Protein AF-A0A1S3JE30-F1 (afdb_monomer)

Solvent-accessible surface area (backbone atoms only — not comparable to full-atom values): 7159 Å² total; per-residue (Å²): 136,88,79,92,75,84,60,35,48,64,75,30,74,38,50,97,86,55,50,40,58,44,90,47,33,38,65,51,95,50,18,16,38,49,36,94,69,32,21,83,50,98,80,37,49,40,75,34,32,50,63,70,35,74,42,90,44,44,72,35,28,60,41,89,51,31,34,46,68,66,20,19,38,48,33,90,65,35,30,80,53,95,70,33,51,40,74,31,29,44,56,70,26,70,41,92,56,64,37,80,45,29,57,38,92,52,23,32,46,49,98,50,18,16,37,50,40,95,87,36,44,82,52,91,64,40,56,35,128

Secondary structure (DSSP, 8-state):
-PPP-PPBPTT-B--TT--BSSTTEEEETTEEEEPTTEEEETTEEEEPBPTTSB-SSGGGBSSTTEEEESEEEEPTTEEEETTEEEEPPPTT-B-SS-GGGSSSTTEEEETTEEEE-TT-EEETTEEE-

pLDDT: mean 93.16, std 5.63, range [48.12, 97.88]

Structure (mmCIF, N/CA/C/O backbone):
data_AF-A0A1S3JE30-F1
#
_entry.id   AF-A0A1S3JE30-F1
#
loop_
_atom_site.group_PDB
_atom_site.id
_atom_site.type_symbol
_atom_site.label_atom_id
_atom_site.label_alt_id
_atom_site.label_comp_id
_atom_site.label_asym_id
_atom_site.label_entity_id
_atom_site.label_seq_id
_atom_site.pdbx_PDB_ins_code
_atom_site.Cartn_x
_atom_site.Cartn_y
_atom_site.Cartn_z
_atom_site.occupancy
_atom_site.B_iso_or_equiv
_atom_site.auth_seq_id
_atom_site.auth_comp_id
_atom_site.auth_asym_id
_atom_site.auth_atom_id
_atom_site.pdbx_PDB_model_num
ATOM 1 N N . MET A 1 1 ? 27.196 -14.268 -37.337 1.00 48.12 1 MET A N 1
ATOM 2 C CA . MET A 1 1 ? 27.087 -12.800 -37.167 1.00 48.12 1 MET A CA 1
ATOM 3 C C . MET A 1 1 ? 25.865 -12.512 -36.310 1.00 48.12 1 MET A C 1
ATOM 5 O O . MET A 1 1 ? 24.764 -12.797 -36.760 1.00 48.12 1 MET A O 1
ATOM 9 N N . GLY A 1 2 ? 26.049 -12.029 -35.080 1.00 75.25 2 GLY A N 1
ATOM 10 C CA . GLY A 1 2 ? 24.940 -11.566 -34.237 1.00 75.25 2 GLY A CA 1
ATOM 11 C C . GLY A 1 2 ? 24.608 -10.109 -34.555 1.00 75.25 2 GLY A C 1
ATOM 12 O O . GLY A 1 2 ? 25.521 -9.312 -34.760 1.00 75.25 2 GLY A O 1
ATOM 13 N N . LYS A 1 3 ? 23.318 -9.769 -34.637 1.00 81.56 3 LYS A N 1
ATOM 14 C CA . LYS A 1 3 ? 22.850 -8.380 -34.735 1.00 81.56 3 LYS A CA 1
ATOM 15 C C . LYS A 1 3 ? 22.451 -7.909 -33.340 1.00 81.56 3 LYS A C 1
ATOM 17 O O . LYS A 1 3 ? 21.732 -8.622 -32.647 1.00 81.56 3 LYS A O 1
ATOM 22 N N . CYS A 1 4 ? 22.895 -6.722 -32.944 1.00 84.69 4 CYS A N 1
ATOM 23 C CA . CYS A 1 4 ? 22.411 -6.093 -31.721 1.00 84.69 4 CYS A CA 1
ATOM 24 C C . CYS A 1 4 ? 20.964 -5.625 -31.927 1.00 84.69 4 CYS A C 1
ATOM 26 O O . CYS A 1 4 ? 20.669 -4.960 -32.922 1.00 84.69 4 CYS A O 1
ATOM 28 N N . VAL A 1 5 ? 20.083 -5.951 -30.983 1.00 85.81 5 VAL A N 1
ATOM 29 C CA . VAL A 1 5 ? 18.690 -5.481 -30.937 1.00 85.81 5 VAL A CA 1
ATOM 30 C C . VAL A 1 5 ? 18.542 -4.549 -29.734 1.00 85.81 5 VAL A C 1
ATOM 32 O O . VAL A 1 5 ? 19.236 -4.714 -28.729 1.00 85.81 5 VAL A O 1
ATOM 35 N N . ARG A 1 6 ? 17.696 -3.521 -29.845 1.00 92.06 6 ARG A N 1
ATOM 36 C CA . ARG A 1 6 ? 17.443 -2.583 -28.741 1.00 92.06 6 ARG A CA 1
ATOM 37 C C . ARG A 1 6 ? 16.545 -3.232 -27.690 1.00 92.06 6 ARG A C 1
ATOM 39 O O . ARG A 1 6 ? 15.596 -3.918 -28.046 1.00 92.06 6 ARG A O 1
ATOM 46 N N . LYS A 1 7 ? 16.825 -2.955 -26.413 1.00 94.94 7 LYS A N 1
ATOM 47 C CA . LYS A 1 7 ? 15.913 -3.282 -25.312 1.00 94.94 7 LYS A CA 1
ATOM 48 C C . LYS A 1 7 ? 14.614 -2.466 -25.425 1.00 94.94 7 LYS A C 1
ATOM 50 O O . LYS A 1 7 ? 14.641 -1.332 -25.912 1.00 94.94 7 LYS A O 1
ATOM 55 N N . VAL A 1 8 ? 13.508 -3.028 -24.946 1.00 95.50 8 VAL A N 1
ATOM 56 C CA . VAL A 1 8 ? 12.162 -2.435 -25.011 1.00 95.50 8 VAL A CA 1
ATOM 57 C C . VAL A 1 8 ? 11.928 -1.520 -23.801 1.00 95.50 8 VAL A C 1
ATOM 59 O O . VAL A 1 8 ? 12.159 -1.955 -22.676 1.00 95.50 8 VAL A O 1
ATOM 62 N N . PRO A 1 9 ? 11.499 -0.258 -23.967 1.00 95.00 9 PRO A N 1
ATOM 63 C CA . PRO A 1 9 ? 11.208 0.619 -22.832 1.00 95.00 9 PRO A CA 1
ATOM 64 C C . PRO A 1 9 ? 10.038 0.101 -21.978 1.00 95.00 9 PRO A C 1
ATOM 66 O O . PRO A 1 9 ? 9.216 -0.691 -22.432 1.00 95.00 9 PRO A O 1
ATOM 69 N N . THR A 1 10 ? 9.938 0.580 -20.739 1.00 93.06 10 THR A N 1
ATOM 70 C CA . THR A 1 10 ? 8.783 0.364 -19.851 1.00 93.06 10 THR A CA 1
ATOM 71 C C . THR A 1 10 ? 7.469 0.734 -20.543 1.00 93.06 10 THR A C 1
ATOM 73 O O . THR A 1 10 ? 7.391 1.712 -21.285 1.00 93.06 10 THR A O 1
ATOM 76 N N . SER A 1 11 ? 6.428 -0.072 -20.321 1.00 92.44 11 SER A N 1
ATOM 77 C CA . SER A 1 11 ? 5.128 -0.025 -21.016 1.00 92.44 11 SER A CA 1
ATOM 78 C C . SER A 1 11 ? 5.160 -0.275 -22.532 1.00 92.44 11 SER A C 1
ATOM 80 O O . SER A 1 11 ? 4.100 -0.260 -23.161 1.00 92.44 11 SER A O 1
ATOM 82 N N . GLY A 1 12 ? 6.336 -0.512 -23.124 1.00 94.44 12 GLY A N 1
ATOM 83 C CA . GLY A 1 12 ? 6.484 -0.876 -24.530 1.00 94.44 12 GLY A CA 1
ATOM 84 C C . GLY A 1 12 ? 6.065 -2.318 -24.799 1.00 94.44 12 GLY A C 1
ATOM 85 O O . GLY A 1 12 ? 6.194 -3.175 -23.920 1.00 94.44 12 GLY A O 1
ATOM 86 N N . ASP A 1 13 ? 5.577 -2.567 -26.015 1.00 96.81 13 ASP A N 1
ATOM 87 C CA . ASP A 1 13 ? 5.161 -3.898 -26.454 1.00 96.81 13 ASP A CA 1
ATOM 88 C C . ASP A 1 13 ? 6.375 -4.831 -26.583 1.00 96.81 13 ASP A C 1
ATOM 90 O O . ASP A 1 13 ? 7.413 -4.451 -27.133 1.00 96.81 13 ASP A O 1
ATOM 94 N N . CYS A 1 14 ? 6.251 -6.048 -26.065 1.00 96.38 14 CYS A N 1
ATOM 95 C CA . CYS A 1 14 ? 7.317 -7.043 -26.018 1.00 96.38 14 CYS A CA 1
ATOM 96 C C . CYS A 1 14 ? 6.783 -8.448 -26.295 1.00 96.38 14 CYS A C 1
ATOM 98 O O . CYS A 1 14 ? 5.605 -8.746 -26.123 1.00 96.38 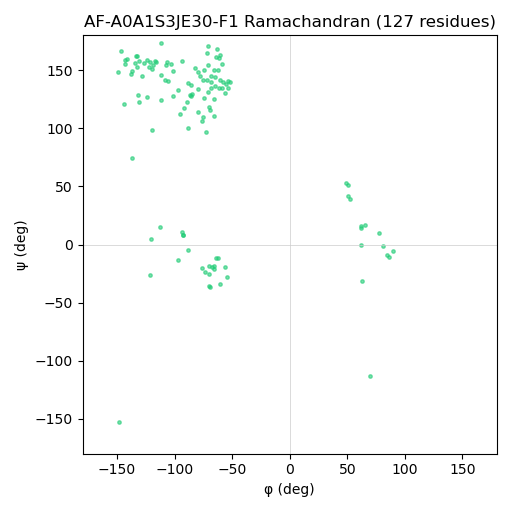14 CYS A O 1
ATOM 100 N N . THR A 1 15 ? 7.688 -9.335 -26.682 1.00 94.12 15 THR A N 1
ATOM 101 C CA . THR A 1 15 ? 7.485 -10.781 -26.749 1.00 94.12 15 THR A CA 1
ATOM 102 C C . THR A 1 15 ? 8.336 -11.482 -25.691 1.00 94.12 15 THR A C 1
ATOM 104 O O . THR A 1 15 ? 9.211 -10.879 -25.071 1.00 94.12 15 THR A O 1
ATOM 107 N N . SER A 1 16 ? 8.160 -12.795 -25.523 1.00 86.00 16 SER A N 1
ATOM 108 C CA . SER A 1 16 ? 8.974 -13.596 -24.594 1.00 86.00 16 SER A CA 1
ATOM 109 C C . SER A 1 16 ? 10.474 -13.642 -24.931 1.00 86.00 16 SER A C 1
ATOM 111 O O . SER A 1 16 ? 11.254 -14.159 -24.136 1.00 86.00 16 SER A O 1
ATOM 113 N N . LEU A 1 17 ? 10.880 -13.177 -26.117 1.00 88.56 17 LEU A N 1
ATOM 114 C CA . LEU A 1 17 ? 12.283 -13.104 -26.544 1.00 88.56 17 LEU A CA 1
ATOM 115 C C . LEU A 1 17 ? 12.896 -11.715 -26.328 1.00 88.56 17 LEU A C 1
ATOM 117 O O . LEU A 1 17 ? 14.116 -11.567 -26.428 1.00 88.56 17 LEU A O 1
ATOM 121 N N . ASP A 1 18 ? 12.070 -10.707 -26.053 1.00 93.81 18 ASP A N 1
ATOM 122 C CA . ASP A 1 18 ? 12.524 -9.339 -25.861 1.00 93.81 18 ASP A CA 1
ATOM 123 C C . ASP A 1 18 ? 13.030 -9.113 -24.436 1.00 93.81 18 ASP A C 1
ATOM 125 O O . ASP A 1 18 ? 12.596 -9.740 -23.469 1.00 93.81 18 ASP A O 1
ATOM 129 N N . ILE A 1 19 ? 13.962 -8.171 -24.306 1.00 94.62 19 ILE A N 1
ATOM 130 C CA . ILE A 1 19 ? 14.527 -7.760 -23.022 1.00 94.62 19 ILE A CA 1
ATOM 131 C C . ILE A 1 19 ? 14.062 -6.336 -22.736 1.00 94.62 19 ILE A C 1
ATOM 133 O O . ILE A 1 19 ? 14.303 -5.428 -23.537 1.00 94.62 19 ILE A O 1
ATOM 137 N N . CYS A 1 20 ? 13.434 -6.133 -21.581 1.00 96.50 20 CYS A N 1
ATOM 138 C CA . CYS A 1 20 ? 13.040 -4.809 -21.117 1.00 96.50 20 CYS A CA 1
ATOM 139 C C . CYS A 1 20 ? 14.268 -3.957 -20.758 1.00 96.50 20 CYS A C 1
ATOM 141 O O . CYS A 1 20 ? 15.297 -4.460 -20.306 1.00 96.50 20 CYS A O 1
ATOM 143 N N . ALA A 1 21 ? 14.178 -2.654 -21.014 1.00 96.06 21 ALA A N 1
ATOM 144 C CA . ALA A 1 21 ? 15.259 -1.690 -20.842 1.00 96.06 21 ALA A CA 1
ATOM 145 C C . ALA A 1 21 ? 15.589 -1.447 -19.370 1.00 96.06 21 ALA A C 1
ATOM 147 O O . ALA A 1 21 ? 16.761 -1.269 -19.043 1.00 96.06 21 ALA A O 1
ATOM 148 N N . ASP A 1 22 ? 14.563 -1.458 -18.522 1.00 96.69 22 ASP A N 1
ATOM 149 C CA . ASP A 1 22 ? 14.680 -1.377 -17.072 1.00 96.69 22 ASP A CA 1
ATOM 150 C C . ASP A 1 22 ? 14.922 -2.780 -16.494 1.00 96.69 22 ASP A C 1
ATOM 152 O O . ASP A 1 22 ? 14.197 -3.723 -16.817 1.00 96.69 22 ASP A O 1
ATOM 156 N N . ASP A 1 23 ? 15.940 -2.924 -15.647 1.00 96.12 23 ASP A N 1
ATOM 157 C CA . ASP A 1 23 ? 16.310 -4.215 -15.058 1.00 96.12 23 ASP A CA 1
ATOM 158 C C . ASP A 1 23 ? 15.273 -4.706 -14.027 1.00 96.12 23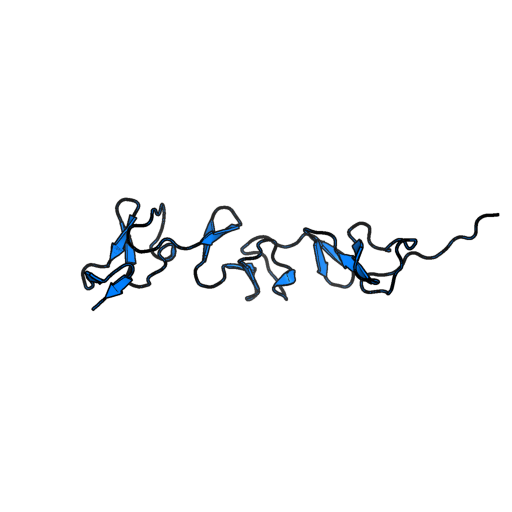 ASP A C 1
ATOM 160 O O . ASP A 1 23 ? 15.193 -5.907 -13.742 1.00 96.12 23 ASP A O 1
ATOM 164 N N . ASN A 1 24 ? 14.428 -3.805 -13.514 1.00 96.94 24 ASN A N 1
ATOM 165 C CA . ASN A 1 24 ? 13.293 -4.112 -12.645 1.00 96.94 24 ASN A CA 1
ATOM 166 C C . ASN A 1 24 ? 11.986 -4.312 -13.431 1.00 96.94 24 ASN A C 1
ATOM 168 O O . ASN A 1 24 ? 10.925 -4.438 -12.820 1.00 96.94 24 ASN A O 1
ATOM 172 N N . ALA A 1 25 ? 12.040 -4.366 -14.764 1.00 96.88 25 ALA A N 1
ATOM 173 C CA . ALA A 1 25 ? 10.910 -4.712 -15.618 1.00 96.88 25 ALA A CA 1
ATOM 174 C C . ALA A 1 25 ? 11.063 -6.110 -16.233 1.00 96.88 25 ALA A C 1
ATOM 176 O O . ALA A 1 25 ? 12.168 -6.623 -16.423 1.00 96.88 25 ALA A O 1
ATOM 177 N N . GLU A 1 26 ? 9.938 -6.731 -16.562 1.00 96.25 26 GLU A N 1
ATOM 178 C CA . GLU A 1 26 ? 9.875 -7.982 -17.313 1.00 96.25 26 GLU A CA 1
ATOM 179 C C . GLU A 1 26 ? 8.682 -7.980 -18.277 1.00 96.25 26 GLU A C 1
ATOM 181 O O . GLU A 1 26 ? 7.737 -7.202 -18.125 1.00 96.25 26 GLU A O 1
ATOM 186 N N . CYS A 1 27 ? 8.747 -8.821 -19.311 1.00 95.88 27 CYS A N 1
ATOM 187 C CA . CYS A 1 27 ? 7.678 -8.905 -20.297 1.00 95.88 27 CYS A CA 1
ATOM 188 C C . CYS A 1 27 ? 6.493 -9.684 -19.713 1.00 95.88 27 CYS A C 1
ATOM 190 O O . CYS A 1 27 ? 6.547 -10.907 -19.578 1.00 95.88 27 CYS A O 1
ATOM 192 N N . ILE A 1 28 ? 5.419 -8.978 -19.364 1.00 93.00 28 ILE A N 1
ATOM 193 C CA . ILE A 1 28 ? 4.188 -9.543 -18.806 1.00 93.00 28 ILE A CA 1
ATOM 194 C C . ILE A 1 28 ? 3.037 -9.098 -19.707 1.00 93.00 28 ILE A C 1
ATOM 196 O O . ILE A 1 28 ? 2.859 -7.909 -19.943 1.00 93.00 28 ILE A O 1
ATOM 200 N N . ARG A 1 29 ? 2.219 -10.037 -20.202 1.00 91.75 29 ARG A N 1
ATOM 201 C CA . ARG A 1 29 ? 1.057 -9.722 -21.068 1.00 91.75 29 ARG A CA 1
ATOM 202 C C . ARG A 1 29 ? 1.433 -8.807 -22.245 1.00 91.75 29 ARG A C 1
ATOM 204 O O . ARG A 1 29 ? 0.828 -7.756 -22.441 1.00 91.75 29 ARG A O 1
ATOM 211 N N . ASP A 1 30 ? 2.476 -9.208 -22.963 1.00 95.69 30 ASP A N 1
ATOM 212 C CA . ASP A 1 30 ? 2.984 -8.535 -24.161 1.00 95.69 30 ASP A CA 1
ATOM 213 C C . ASP A 1 30 ? 3.480 -7.096 -23.939 1.00 95.69 30 ASP A C 1
ATOM 215 O O . ASP A 1 30 ? 3.663 -6.354 -24.901 1.00 95.69 30 ASP A O 1
ATOM 219 N N . LYS A 1 31 ? 3.728 -6.685 -22.685 1.00 95.75 31 LYS A N 1
ATOM 220 C CA . LYS A 1 31 ? 4.321 -5.383 -22.346 1.00 95.75 31 LYS A CA 1
ATOM 221 C C . LYS A 1 31 ? 5.383 -5.477 -21.261 1.00 95.75 31 LYS A C 1
ATOM 223 O O . LYS A 1 31 ? 5.309 -6.307 -20.358 1.00 95.75 31 LYS A O 1
ATOM 228 N N . CYS A 1 32 ? 6.364 -4.584 -21.320 1.00 96.44 32 CYS A N 1
ATOM 229 C CA . CYS A 1 32 ? 7.364 -4.444 -20.267 1.00 96.44 32 CYS A CA 1
ATOM 230 C C . CYS A 1 32 ? 6.755 -3.779 -19.027 1.00 96.44 32 CYS A C 1
ATOM 232 O O . CYS A 1 32 ? 6.674 -2.550 -18.954 1.00 96.44 32 CYS A O 1
ATOM 234 N N . PHE A 1 33 ? 6.345 -4.588 -18.051 1.00 95.25 33 PHE A N 1
ATOM 235 C CA . PHE A 1 33 ? 5.808 -4.133 -16.768 1.00 95.25 33 PHE A CA 1
ATOM 236 C C . PHE A 1 33 ? 6.842 -4.260 -15.656 1.00 95.25 33 PHE A C 1
ATOM 238 O O . PHE A 1 33 ? 7.754 -5.082 -15.721 1.00 95.25 33 PHE A O 1
ATOM 245 N N . CYS A 1 34 ? 6.683 -3.449 -14.614 1.00 95.88 34 CYS A N 1
ATOM 246 C CA . CYS A 1 34 ? 7.511 -3.554 -13.424 1.00 95.88 34 CYS A CA 1
ATOM 247 C C . CYS A 1 34 ? 7.271 -4.886 -12.710 1.00 95.88 34 CYS A C 1
ATOM 249 O O . CYS A 1 34 ? 6.130 -5.324 -12.549 1.00 95.88 34 CYS A O 1
ATOM 251 N N . LYS A 1 35 ? 8.364 -5.515 -12.279 1.00 95.56 35 LYS A N 1
ATOM 252 C CA . LYS A 1 35 ? 8.355 -6.742 -11.482 1.00 95.56 35 LYS A CA 1
ATOM 253 C C . LYS A 1 35 ? 7.623 -6.520 -10.159 1.00 95.56 35 LYS A C 1
ATOM 255 O O . LYS A 1 35 ? 7.443 -5.392 -9.695 1.00 95.56 35 LYS A O 1
ATOM 260 N N . GLN A 1 36 ? 7.245 -7.617 -9.507 1.00 92.06 36 GLN A N 1
ATOM 261 C CA . GLN A 1 36 ? 6.662 -7.562 -8.168 1.00 92.06 36 GLN A CA 1
ATOM 262 C C . GLN A 1 36 ? 7.566 -6.778 -7.199 1.00 92.06 36 GLN A C 1
ATOM 264 O O . GLN A 1 36 ? 8.776 -6.985 -7.161 1.00 92.06 36 GLN A O 1
ATOM 269 N N . GLY A 1 37 ? 6.962 -5.885 -6.411 1.00 92.56 37 GLY A N 1
ATOM 270 C CA . GLY A 1 37 ? 7.680 -4.999 -5.488 1.00 92.56 37 GLY A CA 1
ATOM 271 C C . GLY A 1 37 ? 8.111 -3.664 -6.101 1.00 92.56 37 GLY A C 1
ATOM 272 O O . GLY A 1 37 ? 8.555 -2.791 -5.361 1.00 92.56 37 GLY A O 1
ATOM 273 N N . TYR A 1 38 ? 7.914 -3.473 -7.408 1.00 95.75 38 TYR A N 1
ATOM 274 C CA . TYR A 1 38 ? 8.187 -2.223 -8.113 1.00 95.75 38 TYR A CA 1
ATOM 275 C C . TYR A 1 38 ? 6.894 -1.613 -8.674 1.00 95.75 38 TYR A C 1
ATOM 277 O O . TYR A 1 38 ? 5.888 -2.307 -8.871 1.00 95.75 38 TYR A O 1
ATOM 285 N N . ALA A 1 39 ? 6.913 -0.304 -8.904 1.00 94.38 39 ALA A N 1
ATOM 286 C CA . ALA A 1 39 ? 5.852 0.464 -9.546 1.00 94.38 39 ALA A CA 1
ATOM 287 C C . ALA A 1 39 ? 6.447 1.413 -10.590 1.00 94.38 39 ALA A C 1
ATOM 289 O O . ALA A 1 39 ? 7.628 1.767 -10.531 1.00 94.38 39 ALA A O 1
ATOM 290 N N . LEU A 1 40 ? 5.634 1.801 -11.572 1.00 92.12 40 LEU A N 1
ATOM 291 C CA . LEU A 1 40 ? 6.077 2.692 -12.635 1.00 92.12 40 LEU A CA 1
ATOM 292 C C . LEU A 1 40 ? 6.077 4.139 -12.129 1.00 92.12 40 LEU A C 1
ATOM 294 O O . LEU A 1 40 ? 5.025 4.721 -11.885 1.00 92.12 40 LEU A O 1
ATOM 298 N N . LEU A 1 41 ? 7.257 4.746 -12.035 1.00 90.62 41 LEU A N 1
ATOM 299 C CA . LEU A 1 41 ? 7.432 6.145 -11.662 1.00 90.62 41 LEU A CA 1
ATOM 300 C C . LEU A 1 41 ? 8.364 6.833 -12.656 1.00 90.62 41 LEU A C 1
ATOM 302 O O . LEU A 1 41 ? 9.499 6.413 -12.857 1.00 90.62 41 LEU A O 1
ATOM 306 N N . ASN A 1 42 ? 7.893 7.907 -13.295 1.00 88.44 42 ASN A N 1
ATOM 307 C CA . ASN A 1 42 ? 8.681 8.673 -14.272 1.00 88.44 42 ASN 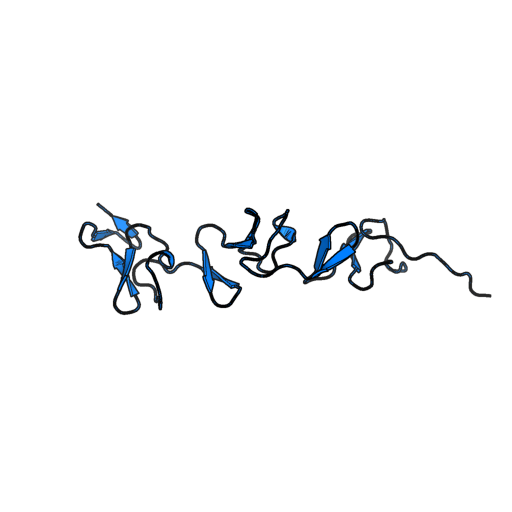A CA 1
ATOM 308 C C . ASN A 1 42 ? 9.341 7.789 -15.357 1.00 88.44 42 ASN A C 1
ATOM 310 O O . ASN A 1 42 ? 10.497 7.998 -15.727 1.00 88.44 42 ASN A O 1
ATOM 314 N N . ASN A 1 43 ? 8.596 6.802 -15.870 1.00 87.56 43 ASN A N 1
ATOM 315 C CA . ASN A 1 43 ? 9.045 5.796 -16.845 1.00 87.56 43 ASN A CA 1
ATOM 316 C C . ASN A 1 43 ? 10.124 4.817 -16.346 1.00 87.56 43 ASN A C 1
ATOM 318 O O . ASN A 1 43 ? 10.751 4.139 -17.160 1.00 87.56 43 ASN A O 1
ATOM 322 N N . LYS A 1 44 ? 10.336 4.698 -15.037 1.00 92.25 44 LYS A N 1
ATOM 323 C CA . LYS A 1 44 ? 11.232 3.707 -14.432 1.00 92.25 44 LYS A CA 1
ATOM 324 C C . LYS A 1 44 ? 10.485 2.828 -13.450 1.00 92.25 44 LYS A C 1
ATOM 326 O O . LYS A 1 44 ? 9.480 3.246 -12.882 1.00 92.25 44 LYS A O 1
ATOM 331 N N . CYS A 1 45 ? 10.974 1.615 -13.265 1.00 95.75 45 CYS A N 1
ATOM 332 C CA . CYS A 1 45 ? 10.465 0.714 -12.250 1.00 95.75 45 CYS A CA 1
ATOM 333 C C . CYS A 1 45 ? 11.212 0.965 -10.942 1.00 95.75 45 CYS A C 1
ATOM 335 O O . CYS A 1 45 ? 12.339 0.505 -10.749 1.00 95.75 45 CYS A O 1
ATOM 337 N N . GLU A 1 46 ? 10.562 1.708 -10.052 1.00 95.31 46 GLU A N 1
ATOM 338 C CA . GLU A 1 46 ? 11.087 2.085 -8.741 1.00 95.31 46 GLU A CA 1
ATOM 339 C C . GLU A 1 46 ? 10.463 1.203 -7.649 1.00 95.31 46 GLU A C 1
ATOM 341 O O . GLU A 1 46 ? 9.330 0.737 -7.819 1.00 95.31 46 GLU A O 1
ATOM 346 N N . PRO A 1 47 ? 11.173 0.925 -6.541 1.00 96.00 47 PRO A N 1
ATOM 347 C CA . PRO A 1 47 ? 10.609 0.167 -5.432 1.00 96.00 47 PRO A CA 1
ATOM 348 C C . PRO A 1 47 ? 9.324 0.814 -4.915 1.00 96.00 47 PRO A C 1
ATOM 350 O O . PRO A 1 47 ? 9.249 2.034 -4.763 1.00 96.00 47 PRO A O 1
ATOM 353 N N . ARG A 1 48 ? 8.323 -0.011 -4.612 1.00 95.75 48 ARG A N 1
ATOM 354 C CA . ARG A 1 48 ? 7.086 0.462 -3.990 1.00 95.75 48 ARG A CA 1
ATOM 355 C C . ARG A 1 48 ? 7.350 1.067 -2.614 1.00 95.75 48 ARG A C 1
ATOM 357 O O . ARG A 1 48 ? 8.251 0.655 -1.885 1.00 95.75 48 ARG A O 1
ATOM 364 N N . PHE A 1 49 ? 6.511 2.020 -2.250 1.00 95.25 49 PHE A N 1
ATOM 365 C CA . PHE A 1 49 ? 6.618 2.818 -1.046 1.00 95.25 49 PHE A CA 1
ATOM 366 C C . PHE A 1 49 ? 5.919 2.160 0.144 1.00 95.25 49 PHE A C 1
ATOM 368 O O . PHE A 1 49 ? 4.825 1.605 0.027 1.00 95.25 49 PHE A O 1
ATOM 375 N N . GLY A 1 50 ? 6.566 2.227 1.307 1.00 95.38 50 GLY A N 1
ATOM 376 C CA . GLY A 1 50 ? 5.980 1.787 2.570 1.00 95.38 50 GLY A CA 1
ATOM 377 C C . GLY A 1 50 ? 4.872 2.722 3.058 1.00 95.38 50 GLY A C 1
ATOM 378 O O . GLY A 1 50 ? 4.665 3.816 2.533 1.00 95.38 50 GLY A O 1
ATOM 379 N N . ILE A 1 51 ? 4.164 2.300 4.102 1.00 97.19 51 ILE A N 1
ATOM 380 C CA . ILE A 1 51 ? 3.137 3.125 4.748 1.00 97.19 51 ILE A CA 1
ATOM 381 C C . ILE A 1 51 ? 3.744 4.441 5.265 1.00 97.19 51 ILE A C 1
ATOM 383 O O . ILE A 1 51 ? 4.811 4.440 5.874 1.00 97.19 51 ILE A O 1
ATOM 387 N N . GLY A 1 52 ? 3.062 5.564 5.023 1.00 95.31 52 GLY A N 1
ATOM 388 C CA . GLY A 1 52 ? 3.494 6.922 5.384 1.00 95.31 52 GLY A CA 1
ATOM 389 C C . GLY A 1 52 ? 4.427 7.600 4.373 1.00 95.31 52 GLY A C 1
ATOM 390 O O . GLY A 1 52 ? 4.689 8.796 4.484 1.00 95.31 52 GLY A O 1
ATOM 391 N N . ALA A 1 53 ? 4.922 6.880 3.364 1.00 95.56 53 ALA A N 1
ATOM 392 C CA . ALA A 1 53 ? 5.728 7.478 2.304 1.00 95.56 53 ALA A CA 1
ATOM 393 C C . ALA A 1 53 ? 4.843 8.185 1.259 1.00 95.56 53 ALA A C 1
ATOM 395 O O . ALA A 1 53 ? 3.713 7.748 1.027 1.00 95.56 53 ALA A O 1
ATOM 396 N N . PRO A 1 54 ? 5.330 9.272 0.629 1.00 95.12 54 PRO A N 1
ATOM 397 C CA . PRO A 1 54 ? 4.567 10.023 -0.359 1.00 95.12 54 PRO A CA 1
ATOM 398 C C . PRO A 1 54 ? 4.274 9.181 -1.601 1.00 95.12 54 PRO A C 1
ATOM 400 O O . PRO A 1 54 ? 5.114 8.400 -2.042 1.00 95.12 54 PRO A O 1
ATOM 403 N N . CYS A 1 55 ? 3.100 9.381 -2.187 1.00 95.19 55 CYS A N 1
ATOM 404 C CA . CYS A 1 55 ? 2.643 8.641 -3.359 1.00 95.19 55 CYS A CA 1
ATOM 405 C C . CYS A 1 55 ? 1.786 9.530 -4.268 1.00 95.19 55 CYS A C 1
ATOM 407 O O . CYS A 1 55 ? 1.348 10.618 -3.886 1.00 95.19 55 CYS A O 1
ATOM 409 N N . GLN A 1 56 ? 1.552 9.046 -5.483 1.00 94.19 56 GLN A N 1
ATOM 410 C CA . GLN A 1 56 ? 0.679 9.648 -6.491 1.00 94.19 56 GLN A CA 1
ATOM 411 C C . GLN A 1 56 ? -0.447 8.703 -6.924 1.00 94.19 56 GLN A C 1
ATOM 413 O O . GLN A 1 56 ? -1.491 9.181 -7.357 1.00 94.19 56 GLN A O 1
ATOM 418 N N . ASP A 1 57 ? -0.236 7.391 -6.804 1.00 93.31 57 ASP A N 1
ATOM 419 C CA . ASP A 1 57 ? -1.190 6.351 -7.189 1.00 93.31 57 ASP A CA 1
ATOM 420 C C . ASP A 1 57 ? -1.131 5.180 -6.192 1.00 93.31 57 ASP A C 1
ATOM 422 O O . ASP A 1 57 ? -0.120 4.979 -5.509 1.00 93.31 57 ASP A O 1
ATOM 426 N N . ASP A 1 58 ? -2.223 4.425 -6.090 1.00 94.88 58 ASP A N 1
ATOM 427 C CA . ASP A 1 58 ? -2.362 3.269 -5.200 1.00 94.88 58 ASP A CA 1
ATOM 428 C C . ASP A 1 58 ? -1.336 2.175 -5.523 1.00 94.88 58 ASP A C 1
ATOM 430 O O . ASP A 1 58 ? -0.860 1.481 -4.620 1.00 94.88 58 ASP A O 1
ATOM 434 N N . ASP A 1 59 ? -0.979 2.013 -6.801 1.00 91.88 59 ASP A N 1
ATOM 435 C CA . ASP A 1 59 ? -0.048 0.974 -7.256 1.00 91.88 59 ASP A CA 1
ATOM 436 C C . ASP A 1 59 ? 1.388 1.160 -6.735 1.00 91.88 59 ASP A C 1
ATOM 438 O O . ASP A 1 59 ? 2.164 0.197 -6.679 1.00 91.88 59 ASP A O 1
ATOM 442 N N . GLN A 1 60 ? 1.709 2.378 -6.294 1.00 94.81 60 GLN A N 1
ATOM 443 C CA . GLN A 1 60 ? 2.992 2.749 -5.716 1.00 94.81 60 GLN A CA 1
ATOM 444 C C . GLN A 1 60 ? 3.136 2.253 -4.283 1.00 94.81 60 GLN A C 1
ATOM 446 O O . GLN A 1 60 ? 4.261 2.124 -3.810 1.00 94.81 60 GLN A O 1
ATOM 451 N N . CYS A 1 61 ? 2.042 1.939 -3.591 1.00 96.56 61 CYS A N 1
ATOM 452 C CA . CYS A 1 61 ? 2.101 1.442 -2.225 1.00 96.56 61 CYS A CA 1
ATOM 453 C C . CYS A 1 61 ? 2.456 -0.052 -2.189 1.00 96.56 61 CYS A C 1
ATOM 455 O O . CYS A 1 61 ? 1.929 -0.884 -2.934 1.00 96.56 61 CYS A O 1
ATOM 457 N N . ALA A 1 62 ? 3.394 -0.407 -1.312 1.00 95.56 62 ALA A N 1
ATOM 458 C CA . ALA A 1 62 ? 3.925 -1.763 -1.206 1.00 95.56 62 ALA A CA 1
ATOM 459 C C . ALA A 1 62 ? 2.887 -2.751 -0.659 1.00 95.56 62 ALA A C 1
ATOM 461 O O . ALA A 1 62 ? 2.833 -3.900 -1.101 1.00 95.56 62 ALA A O 1
ATOM 462 N N . ASP A 1 63 ? 2.055 -2.299 0.279 1.00 96.31 63 ASP A N 1
ATOM 463 C CA . ASP A 1 63 ? 0.990 -3.101 0.871 1.00 96.31 63 ASP A CA 1
ATOM 464 C C . ASP A 1 63 ? -0.283 -3.042 0.010 1.00 96.31 63 ASP A C 1
ATOM 466 O O . ASP A 1 63 ? -0.783 -1.966 -0.311 1.00 96.31 63 ASP A O 1
ATOM 470 N N . GLY A 1 64 ? -0.844 -4.200 -0.351 1.00 94.81 64 GLY A N 1
ATOM 471 C CA . GLY A 1 64 ? -2.064 -4.2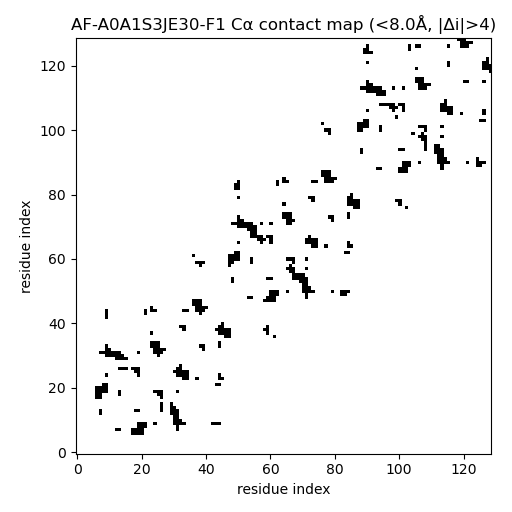74 -1.167 1.00 94.81 64 GLY A CA 1
ATOM 472 C C . GLY A 1 64 ? -3.326 -3.750 -0.466 1.00 9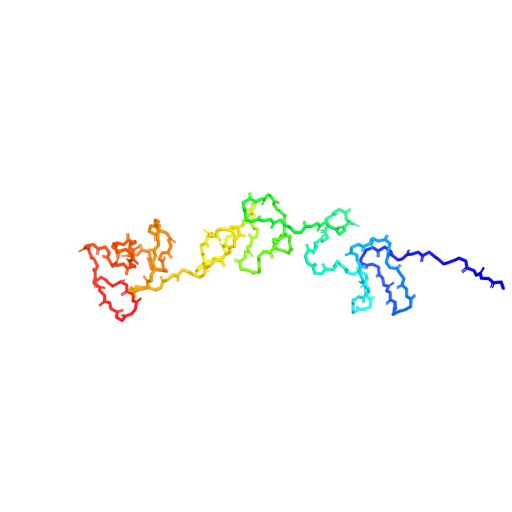4.81 64 GLY A C 1
ATOM 473 O O . GLY A 1 64 ? -4.308 -3.401 -1.131 1.00 94.81 64 GLY A O 1
ATOM 474 N N . ASN A 1 65 ? -3.305 -3.656 0.866 1.00 97.44 65 ASN A N 1
ATOM 475 C CA . ASN A 1 65 ? -4.359 -3.044 1.673 1.00 97.44 65 ASN A CA 1
ATOM 476 C C . ASN A 1 65 ? -4.093 -1.557 1.950 1.00 97.44 65 ASN A C 1
ATOM 478 O O . ASN A 1 65 ? -4.835 -0.942 2.715 1.00 97.44 65 ASN A O 1
ATOM 482 N N . ALA A 1 66 ? -3.074 -0.964 1.325 1.00 97.88 66 ALA A N 1
ATOM 483 C CA . ALA A 1 66 ? -2.868 0.476 1.308 1.00 97.88 66 ALA A CA 1
ATOM 484 C C . ALA A 1 66 ? -3.489 1.121 0.063 1.00 97.88 66 ALA A C 1
ATOM 486 O O . ALA A 1 66 ? -3.746 0.461 -0.948 1.00 97.88 66 ALA A O 1
ATOM 487 N N . ARG A 1 67 ? -3.752 2.420 0.170 1.00 97.44 67 ARG A N 1
ATOM 488 C CA . ARG A 1 67 ? -4.133 3.327 -0.913 1.00 97.44 67 ARG A CA 1
ATOM 489 C C . ARG A 1 67 ? -3.316 4.609 -0.802 1.00 97.44 67 ARG A C 1
ATOM 491 O O . ARG A 1 67 ? -2.789 4.914 0.271 1.00 97.44 67 ARG A O 1
ATOM 498 N N . CYS A 1 68 ? -3.257 5.368 -1.878 1.00 97.38 68 CYS A N 1
ATOM 499 C CA . CYS A 1 68 ? -2.604 6.653 -1.900 1.00 97.38 68 CYS A CA 1
ATOM 500 C C . CYS A 1 68 ? -3.563 7.784 -1.510 1.00 97.38 68 CYS A C 1
ATOM 502 O O . CYS A 1 68 ? -4.584 8.007 -2.154 1.00 97.38 68 CYS A O 1
ATOM 504 N N . ASP A 1 69 ? -3.207 8.530 -0.466 1.00 97.25 69 ASP A N 1
ATOM 505 C CA . ASP A 1 69 ? -3.838 9.801 -0.098 1.00 97.25 69 ASP A CA 1
ATOM 506 C C . ASP A 1 69 ? -2.743 10.797 0.292 1.00 97.25 69 ASP A C 1
ATOM 508 O O . ASP A 1 69 ? -2.460 11.014 1.470 1.00 97.25 69 ASP A O 1
ATOM 512 N N . GLN A 1 70 ? -2.024 11.302 -0.719 1.00 97.00 70 GLN A N 1
ATOM 513 C CA . GLN A 1 70 ? -0.743 12.035 -0.616 1.00 97.00 70 GLN A CA 1
ATOM 514 C C . GLN A 1 70 ? 0.414 11.208 -0.028 1.00 97.00 70 GLN A C 1
ATOM 516 O O . GLN A 1 70 ? 1.568 11.401 -0.409 1.00 97.00 70 GLN A O 1
ATOM 521 N N . GLN A 1 71 ? 0.111 10.274 0.868 1.00 97.19 71 GLN A N 1
ATOM 522 C CA . GLN A 1 71 ? 0.979 9.243 1.408 1.00 97.19 71 GLN A CA 1
ATOM 523 C C . GLN A 1 71 ? 0.274 7.887 1.337 1.00 97.19 71 GLN A C 1
ATOM 525 O O . GLN A 1 71 ? -0.955 7.810 1.294 1.00 97.19 71 GLN A O 1
ATOM 530 N N . CYS A 1 72 ? 1.049 6.808 1.350 1.00 97.88 72 CYS A N 1
ATOM 531 C CA . CYS A 1 72 ? 0.503 5.464 1.455 1.00 97.88 72 CYS A CA 1
ATOM 532 C C . CYS A 1 72 ? -0.154 5.276 2.823 1.00 97.88 72 CYS A C 1
ATOM 534 O O . CYS A 1 72 ? 0.530 5.206 3.845 1.00 97.88 72 CYS A O 1
ATOM 536 N N . ILE A 1 73 ? -1.480 5.178 2.842 1.00 97.31 73 ILE A N 1
ATOM 537 C CA . ILE A 1 73 ? -2.285 4.964 4.047 1.00 97.31 73 ILE A CA 1
ATOM 538 C C . ILE A 1 73 ? -3.057 3.655 3.943 1.00 97.31 73 ILE A C 1
ATOM 540 O O . ILE A 1 73 ? -3.379 3.192 2.851 1.00 97.31 73 ILE A O 1
ATOM 544 N N . CYS A 1 74 ? -3.396 3.057 5.080 1.00 97.75 74 CYS A N 1
ATOM 545 C CA . CYS A 1 74 ? -4.233 1.865 5.077 1.00 97.75 74 CYS A CA 1
ATOM 546 C C . CYS A 1 74 ? -5.659 2.180 4.621 1.00 97.75 74 CYS A C 1
ATOM 548 O O . CYS A 1 74 ? -6.233 3.210 4.980 1.00 97.75 74 CYS A O 1
ATOM 550 N N . LYS A 1 75 ? -6.225 1.276 3.817 1.00 97.44 75 LYS A N 1
ATOM 551 C CA . LYS A 1 75 ? -7.633 1.312 3.415 1.00 97.44 75 LYS A CA 1
ATOM 552 C C . LYS A 1 75 ? -8.536 1.203 4.644 1.00 97.44 75 LYS A C 1
ATOM 554 O O . LYS A 1 75 ? -8.130 0.740 5.710 1.00 97.44 75 LYS A O 1
ATOM 559 N N . GLU A 1 76 ? -9.786 1.612 4.472 1.00 94.12 76 GLU A N 1
ATOM 560 C CA . GLU A 1 76 ? -10.816 1.450 5.494 1.00 94.12 76 GLU A CA 1
ATOM 561 C C . GLU A 1 76 ? -10.919 -0.015 5.953 1.00 94.12 76 GLU A C 1
ATOM 563 O O . GLU A 1 76 ? -10.773 -0.942 5.155 1.00 94.12 76 GLU A O 1
ATOM 568 N N . GLY A 1 77 ? -11.112 -0.222 7.257 1.00 94.81 77 GLY A N 1
ATOM 569 C CA . GLY A 1 77 ? -11.073 -1.551 7.875 1.00 94.81 77 GLY A CA 1
ATOM 570 C C . GLY A 1 77 ? -9.665 -2.080 8.174 1.00 94.81 77 GLY A C 1
ATOM 571 O O . GLY A 1 77 ? -9.544 -3.150 8.768 1.00 94.81 77 GLY A O 1
ATOM 572 N N . PHE A 1 78 ? -8.607 -1.339 7.833 1.00 97.00 78 PHE A N 1
ATOM 573 C CA . PHE A 1 78 ? -7.222 -1.665 8.176 1.00 97.00 78 PHE A CA 1
ATOM 574 C C . PHE A 1 78 ? -6.577 -0.548 9.001 1.00 97.00 78 PHE A C 1
ATOM 576 O O . PHE A 1 78 ? -7.001 0.609 8.969 1.00 97.00 78 PHE A O 1
ATOM 583 N N . PHE A 1 79 ? -5.536 -0.895 9.750 1.00 94.25 79 PHE A N 1
ATOM 584 C CA . PHE A 1 79 ? -4.699 0.046 10.486 1.00 94.25 79 PHE A CA 1
ATOM 585 C C . PHE A 1 79 ? -3.213 -0.251 10.239 1.00 94.25 79 PHE A C 1
ATOM 587 O O . PHE A 1 79 ? -2.852 -1.393 9.935 1.00 94.25 79 PHE A O 1
ATOM 594 N N . PRO A 1 80 ? -2.340 0.764 10.344 1.00 93.94 80 PRO A N 1
ATOM 595 C CA . PRO A 1 80 ? -0.912 0.576 10.147 1.00 93.94 80 PRO A CA 1
ATOM 596 C C . PRO A 1 80 ? -0.273 -0.127 11.353 1.00 93.94 80 PRO A C 1
ATOM 598 O O . PRO A 1 80 ? -0.383 0.342 12.486 1.00 93.94 80 PRO A O 1
ATOM 601 N N . LEU A 1 81 ? 0.439 -1.226 11.104 1.00 91.44 81 LEU A N 1
ATOM 602 C CA . LEU A 1 81 ? 1.243 -1.951 12.088 1.00 91.44 81 LEU A CA 1
ATOM 603 C C . LEU A 1 81 ? 2.514 -2.489 11.423 1.00 91.44 81 LEU A C 1
ATOM 605 O O . LEU A 1 81 ? 2.434 -3.282 10.488 1.00 91.44 81 LEU A O 1
ATOM 609 N N . ASN A 1 82 ? 3.688 -2.082 11.920 1.00 89.75 82 ASN A N 1
ATOM 610 C CA . ASN A 1 82 ? 4.998 -2.515 11.407 1.00 89.75 82 ASN A CA 1
ATOM 611 C C . ASN A 1 82 ? 5.118 -2.394 9.872 1.00 89.75 82 ASN A C 1
ATOM 613 O O . ASN A 1 82 ? 5.424 -3.370 9.192 1.00 89.75 82 ASN A O 1
ATOM 617 N N . GLU A 1 83 ? 4.824 -1.203 9.336 1.00 88.31 83 GLU A N 1
ATOM 618 C CA . GLU A 1 83 ? 4.861 -0.887 7.893 1.00 88.31 83 GLU A CA 1
ATOM 619 C C . GLU A 1 83 ? 3.888 -1.696 7.016 1.00 88.31 83 GLU A C 1
ATOM 621 O O . GLU A 1 83 ? 3.997 -1.684 5.790 1.00 88.31 83 GLU A O 1
ATOM 626 N N . ARG A 1 84 ? 2.912 -2.376 7.624 1.00 93.50 84 ARG A N 1
ATOM 627 C CA . ARG A 1 84 ? 1.860 -3.119 6.925 1.00 93.50 84 ARG A CA 1
ATOM 628 C C . ARG A 1 84 ? 0.480 -2.665 7.347 1.00 93.50 84 ARG A C 1
ATOM 630 O O . ARG A 1 84 ? 0.292 -2.123 8.433 1.00 93.50 84 ARG A O 1
ATOM 637 N N . CYS A 1 85 ? -0.495 -2.940 6.498 1.00 96.94 85 CYS A N 1
ATOM 638 C CA . CYS A 1 85 ? -1.897 -2.725 6.799 1.00 96.94 85 CYS A CA 1
ATOM 639 C C . CYS A 1 85 ? -2.518 -4.016 7.319 1.00 96.94 85 CYS A C 1
ATOM 641 O O . CYS A 1 85 ? -2.675 -5.000 6.593 1.00 96.94 85 CYS A O 1
ATOM 643 N N . VAL A 1 86 ? -2.877 -3.999 8.599 1.00 95.38 86 VAL A N 1
ATOM 644 C CA . VAL A 1 86 ? -3.478 -5.131 9.306 1.00 95.38 86 VAL A CA 1
ATOM 645 C C . VAL A 1 86 ? -4.957 -4.852 9.519 1.00 95.38 86 VAL A C 1
ATOM 647 O O . VAL A 1 86 ? -5.351 -3.714 9.759 1.00 95.38 86 VAL A O 1
ATOM 650 N N . GLN A 1 87 ? -5.790 -5.880 9.374 1.00 96.56 87 GLN A N 1
ATOM 651 C CA . GLN A 1 87 ? -7.230 -5.742 9.548 1.00 96.56 87 GLN A CA 1
ATOM 652 C C . GLN A 1 87 ? -7.553 -5.304 10.979 1.00 96.56 87 GLN A C 1
ATOM 654 O O . GLN A 1 87 ? -7.004 -5.843 11.941 1.00 96.56 87 GLN A O 1
ATOM 659 N N . LYS A 1 88 ? -8.453 -4.331 11.107 1.00 96.06 88 LYS A N 1
ATOM 660 C CA . LYS A 1 88 ? -8.955 -3.869 12.395 1.00 96.06 88 LYS A CA 1
ATOM 661 C C . LYS A 1 88 ? -9.753 -4.990 13.082 1.00 96.06 88 LYS A C 1
ATOM 663 O O . LYS A 1 88 ? -10.682 -5.506 12.457 1.00 96.06 88 LYS A O 1
ATOM 668 N N . PRO A 1 89 ? -9.425 -5.394 14.322 1.00 94.69 89 PRO A N 1
ATOM 669 C CA . PRO A 1 89 ? -10.237 -6.329 15.102 1.00 94.69 89 PRO A CA 1
ATOM 670 C C . PRO A 1 89 ? -11.677 -5.853 15.328 1.00 94.69 89 PRO A C 1
ATOM 672 O O . PRO A 1 89 ? -11.916 -4.694 15.663 1.00 94.69 89 PRO A O 1
ATOM 675 N N . ASP A 1 90 ? -12.618 -6.796 15.236 1.00 94.75 90 ASP A N 1
ATOM 676 C CA . ASP A 1 90 ? -13.994 -6.642 15.722 1.00 94.75 90 ASP A CA 1
ATOM 677 C C . ASP A 1 90 ? -14.052 -6.450 17.243 1.00 94.75 90 ASP A C 1
ATOM 679 O O . ASP A 1 90 ? -13.081 -6.700 17.962 1.00 94.75 90 ASP A O 1
ATOM 683 N N . VAL A 1 91 ? -15.223 -6.066 17.759 1.00 95.00 91 VAL A N 1
ATOM 684 C CA . VAL A 1 91 ? -15.468 -6.046 19.207 1.00 95.00 91 VAL A CA 1
ATOM 685 C C . VAL A 1 91 ? -15.206 -7.439 19.797 1.00 95.00 91 VAL A C 1
ATOM 687 O O . VAL A 1 91 ? -15.678 -8.453 19.281 1.00 95.00 91 VAL A O 1
ATOM 690 N N . GLY A 1 92 ? -14.417 -7.491 20.871 1.00 93.44 92 GLY A N 1
ATOM 691 C CA . GLY A 1 92 ? -13.886 -8.713 21.482 1.00 93.44 92 GLY A CA 1
ATOM 692 C C . GLY A 1 92 ? -12.577 -9.227 20.865 1.00 93.44 92 GLY A C 1
ATOM 693 O O . GLY A 1 92 ? -11.947 -10.113 21.439 1.00 93.44 92 GLY A O 1
ATOM 694 N N . GLY A 1 93 ? -12.144 -8.681 19.726 1.00 93.88 93 GLY A N 1
ATOM 695 C CA . GLY A 1 93 ? -10.853 -8.980 19.110 1.00 93.88 93 GLY A CA 1
ATOM 696 C C . GLY A 1 93 ? -9.678 -8.388 19.890 1.00 93.88 93 GLY A C 1
ATOM 697 O O . GLY A 1 93 ? -9.833 -7.406 20.618 1.00 93.88 93 GLY A O 1
ATOM 698 N N . ALA A 1 94 ? -8.503 -9.003 19.740 1.00 95.00 94 ALA A N 1
ATOM 699 C CA . ALA A 1 94 ? -7.279 -8.574 20.410 1.00 95.00 94 ALA A CA 1
ATOM 700 C C . ALA A 1 94 ? -6.735 -7.268 19.819 1.00 95.00 94 ALA A C 1
ATOM 702 O O . ALA A 1 94 ? -6.759 -7.076 18.603 1.00 95.00 94 ALA A O 1
ATOM 703 N N . CYS A 1 95 ? -6.212 -6.400 20.678 1.00 94.50 95 CYS A N 1
ATOM 704 C CA . CYS A 1 95 ? -5.589 -5.137 20.301 1.00 94.50 95 CYS A CA 1
ATOM 705 C C . CYS A 1 95 ? -4.481 -4.782 21.299 1.00 94.50 95 CYS A C 1
ATOM 707 O O . CYS A 1 95 ? -4.592 -5.086 22.483 1.00 94.50 95 CYS A O 1
ATOM 709 N N . ASP A 1 96 ? -3.440 -4.099 20.825 1.00 90.75 96 ASP A N 1
ATOM 710 C CA . ASP A 1 96 ? -2.262 -3.746 21.637 1.00 90.75 96 ASP A CA 1
ATOM 711 C C . ASP A 1 96 ? -2.036 -2.230 21.714 1.00 90.75 96 ASP A C 1
ATOM 713 O O . ASP A 1 96 ? -1.020 -1.759 22.229 1.00 90.75 96 ASP A O 1
ATOM 717 N N . GLY A 1 97 ? -2.950 -1.437 21.156 1.00 83.94 97 GLY A N 1
ATOM 718 C CA . GLY A 1 97 ? -2.722 -0.015 20.969 1.00 83.94 97 GLY A CA 1
ATOM 719 C C . GLY A 1 97 ? -3.982 0.840 21.054 1.00 83.94 97 GLY A C 1
ATOM 720 O O . GLY A 1 97 ? -4.907 0.520 21.789 1.00 83.94 97 GLY A O 1
ATOM 721 N N . PRO A 1 98 ? -3.999 1.995 20.382 1.00 84.81 98 PRO A N 1
ATOM 722 C CA . PRO A 1 98 ? -5.063 2.986 20.521 1.00 84.81 98 PRO A CA 1
ATOM 723 C C . PRO A 1 98 ? -6.381 2.545 19.871 1.00 84.81 98 PRO A C 1
ATOM 725 O O . PRO A 1 98 ? -6.417 1.664 19.015 1.00 84.81 98 PRO A O 1
ATOM 728 N N . SER A 1 99 ? -7.467 3.233 20.228 1.00 83.38 99 SER A N 1
ATOM 729 C CA . SER A 1 99 ? -8.838 2.904 19.815 1.00 83.38 99 SER A CA 1
ATOM 730 C C . SER A 1 99 ? -9.051 2.789 18.303 1.00 83.38 99 SER A C 1
ATOM 732 O O . SER A 1 99 ? -9.876 1.991 17.880 1.00 83.38 99 SER A O 1
ATOM 734 N N . TYR A 1 100 ? -8.274 3.497 17.471 1.00 86.00 100 TYR A N 1
ATOM 735 C CA . TYR A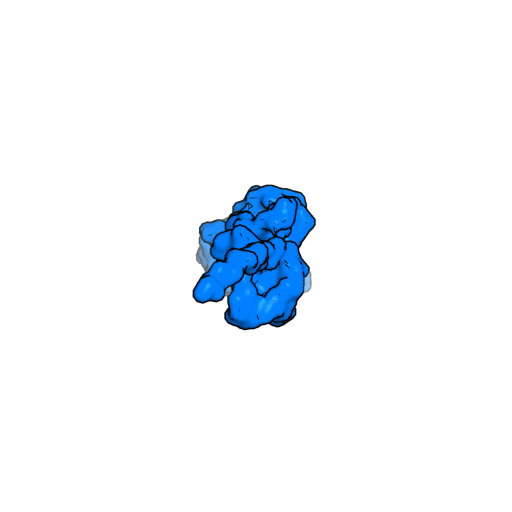 1 100 ? -8.404 3.406 16.009 1.00 86.00 100 TYR A CA 1
ATOM 736 C C . TYR A 1 100 ? -8.065 2.019 15.432 1.00 86.00 100 TYR A C 1
ATOM 738 O O . TYR A 1 100 ? -8.313 1.783 14.246 1.00 86.00 100 TYR A O 1
ATOM 746 N N . GLN A 1 101 ? -7.473 1.123 16.233 1.00 92.50 101 GLN A N 1
ATOM 747 C CA . GLN A 1 101 ? -7.248 -0.272 15.856 1.00 92.50 101 GLN A CA 1
ATOM 748 C C . GLN A 1 101 ? -8.554 -1.072 15.797 1.00 92.50 101 GLN A C 1
ATOM 750 O O . GLN A 1 101 ? -8.612 -2.042 15.056 1.00 92.50 101 GLN A O 1
ATOM 755 N N . CYS A 1 102 ? -9.601 -0.681 16.523 1.00 95.44 102 CYS A N 1
ATOM 756 C CA . CYS A 1 102 ? -10.876 -1.396 16.523 1.00 95.44 102 CYS A CA 1
ATOM 757 C C . CYS A 1 102 ? -11.698 -1.085 15.263 1.00 95.44 102 CYS A C 1
ATOM 759 O O . CYS A 1 102 ? -11.636 0.025 14.731 1.00 95.44 102 CYS A O 1
ATOM 761 N N . SER A 1 103 ? -12.436 -2.078 14.752 1.00 95.38 103 SER A N 1
ATOM 762 C CA . SER A 1 103 ? -13.226 -1.956 13.515 1.00 95.38 103 SER A CA 1
ATOM 763 C C . SER A 1 103 ? -14.486 -1.109 13.692 1.00 95.38 103 SER A C 1
ATOM 765 O O . SER A 1 103 ? -14.983 -0.550 12.718 1.00 95.38 103 SER A O 1
ATOM 767 N N . ASP A 1 104 ? -14.972 -1.000 14.927 1.00 94.31 104 ASP A N 1
ATOM 768 C CA . ASP A 1 104 ? -16.142 -0.222 15.317 1.00 94.31 104 ASP A CA 1
ATOM 769 C C . ASP A 1 104 ? -15.704 1.104 15.957 1.00 94.31 104 ASP A C 1
ATOM 771 O O . ASP A 1 104 ? -14.911 1.102 16.900 1.00 94.31 104 ASP A O 1
ATOM 775 N N . ASP A 1 105 ? -16.225 2.230 15.464 1.00 92.69 105 ASP A N 1
ATOM 776 C CA . ASP A 1 105 ? -15.873 3.573 15.952 1.00 92.69 105 ASP A CA 1
ATOM 777 C C . ASP A 1 105 ? -16.314 3.817 17.407 1.00 92.69 105 ASP A C 1
ATOM 779 O O . ASP A 1 105 ? -15.755 4.673 18.096 1.00 92.69 105 ASP A O 1
ATOM 783 N N . ASN A 1 106 ? -17.282 3.037 17.899 1.00 94.81 106 ASN A N 1
ATOM 784 C CA . ASN A 1 106 ? -17.737 3.058 19.287 1.00 94.81 106 ASN A CA 1
ATOM 785 C C . ASN A 1 106 ? -17.014 2.017 20.156 1.00 94.81 106 ASN A C 1
ATOM 787 O O . ASN A 1 106 ? -17.419 1.784 21.298 1.00 94.81 106 ASN A O 1
ATOM 791 N N . ALA A 1 107 ? -15.945 1.394 19.651 1.00 95.62 107 ALA A N 1
ATOM 792 C CA . ALA A 1 107 ? -15.079 0.510 20.416 1.00 95.62 107 ALA A CA 1
ATOM 793 C C . ALA A 1 107 ? -13.710 1.148 20.691 1.00 95.62 107 ALA A C 1
ATOM 795 O O . ALA A 1 107 ? -13.106 1.816 19.855 1.00 95.62 107 ALA A O 1
ATOM 796 N N . ILE A 1 108 ? -13.190 0.902 21.890 1.00 95.50 108 ILE A N 1
ATOM 797 C CA . ILE A 1 108 ? -11.850 1.300 22.315 1.00 95.50 108 ILE A CA 1
ATO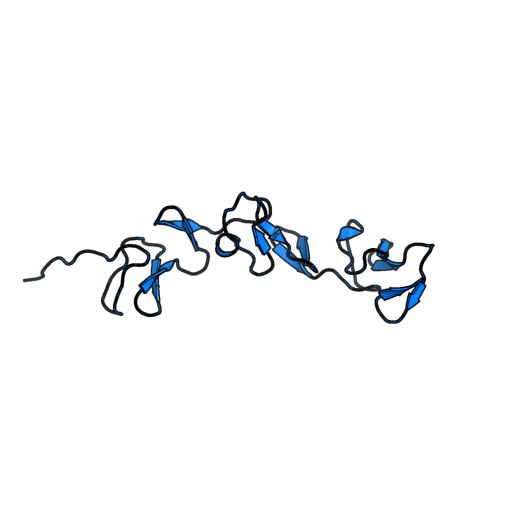M 798 C C . ILE A 1 108 ? -11.043 0.063 22.687 1.00 95.50 108 ILE A C 1
ATOM 800 O O . ILE A 1 108 ? -11.592 -0.939 23.146 1.00 95.50 108 ILE A O 1
ATOM 804 N N . CYS A 1 109 ? -9.726 0.132 22.517 1.00 95.50 109 CYS A N 1
ATOM 805 C CA . CYS A 1 109 ? -8.865 -0.933 23.001 1.00 95.50 109 CYS A CA 1
ATOM 806 C C . CYS A 1 109 ? -8.730 -0.828 24.523 1.00 95.50 109 CYS A C 1
ATOM 808 O O . CYS A 1 109 ? -8.101 0.096 25.043 1.00 95.50 109 CYS A O 1
ATOM 810 N N . GLN A 1 110 ? -9.333 -1.770 25.243 1.00 94.62 110 GLN A N 1
ATOM 811 C CA . GLN A 1 110 ? -9.323 -1.822 26.697 1.00 94.62 110 GLN A CA 1
ATOM 812 C C . GLN A 1 110 ? -8.948 -3.228 27.167 1.00 94.62 110 GLN A C 1
ATOM 814 O O . GLN A 1 110 ? -9.514 -4.230 26.732 1.00 94.62 110 GLN A O 1
ATOM 819 N N . ASN A 1 111 ? -7.962 -3.303 28.067 1.00 93.19 111 ASN A N 1
ATOM 820 C CA 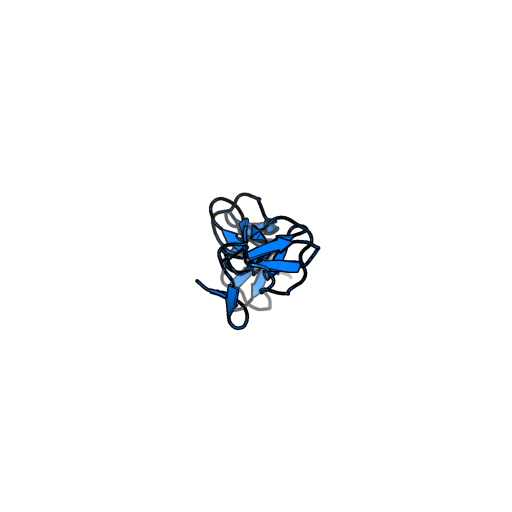. ASN A 1 111 ? -7.435 -4.563 28.603 1.00 93.19 111 ASN A CA 1
ATOM 821 C C . ASN A 1 111 ? -7.030 -5.573 27.508 1.00 93.19 111 ASN A C 1
ATOM 823 O O . ASN A 1 111 ? -7.283 -6.767 27.637 1.00 93.19 111 ASN A O 1
ATOM 827 N N . GLY A 1 112 ? -6.428 -5.081 26.421 1.00 94.25 112 GLY A N 1
ATOM 828 C CA . GLY A 1 112 ? -5.964 -5.910 25.305 1.00 94.25 112 GLY A CA 1
ATOM 829 C C . GLY A 1 112 ? -7.065 -6.376 24.345 1.00 94.25 112 GLY A C 1
ATOM 830 O O . GLY A 1 112 ? -6.823 -7.240 23.505 1.00 94.25 112 GLY A O 1
ATOM 831 N N . THR A 1 113 ? -8.286 -5.849 24.475 1.00 95.44 113 THR A N 1
ATOM 832 C CA . THR A 1 113 ? -9.436 -6.238 23.646 1.00 95.44 113 THR A CA 1
ATOM 833 C C . THR A 1 113 ? -10.256 -5.029 23.215 1.00 95.44 113 THR A C 1
ATOM 835 O O . THR A 1 113 ? -10.385 -4.066 23.968 1.00 95.44 113 THR A O 1
ATOM 838 N N . CYS A 1 114 ? -10.843 -5.071 22.023 1.00 96.62 114 CYS A N 1
ATOM 839 C CA . CYS A 1 114 ? -11.784 -4.042 21.589 1.00 96.62 114 CYS A CA 1
ATOM 840 C C . CYS A 1 114 ? -13.092 -4.155 22.382 1.00 96.62 114 CYS A C 1
ATOM 842 O O . CYS A 1 114 ? -13.769 -5.181 22.316 1.00 96.62 114 CYS A O 1
ATOM 844 N N . GLN A 1 115 ? -13.451 -3.114 23.130 1.00 95.81 115 GLN A N 1
ATOM 845 C CA . GLN A 1 115 ? -14.643 -3.059 23.982 1.00 95.81 115 GLN A CA 1
ATOM 846 C C . GLN A 1 115 ? -15.453 -1.803 23.680 1.00 95.81 115 GLN A C 1
ATOM 848 O O . GLN A 1 115 ? -14.877 -0.755 23.396 1.00 95.81 115 GLN A O 1
ATOM 853 N N . CYS A 1 116 ? -16.781 -1.896 23.754 1.00 96.69 116 CYS A N 1
ATOM 854 C CA . CYS A 1 116 ? -17.639 -0.733 23.555 1.00 96.69 116 CYS A CA 1
ATOM 855 C C . CYS A 1 116 ? -17.346 0.357 24.587 1.00 96.69 116 CYS A C 1
ATOM 857 O O . CYS A 1 116 ? -17.106 0.070 25.763 1.00 96.69 116 CYS A O 1
ATOM 859 N N . VAL A 1 117 ? -17.392 1.615 24.151 1.00 94.88 117 VAL A N 1
ATOM 860 C CA . VAL A 1 117 ? -17.379 2.759 25.067 1.00 94.88 117 VAL A CA 1
ATOM 861 C C . VAL A 1 117 ? -18.565 2.677 26.029 1.00 94.88 117 VAL A C 1
ATOM 863 O O . VAL A 1 117 ? -19.601 2.107 25.703 1.00 94.88 117 VAL A O 1
ATOM 866 N N . ILE A 1 118 ? -18.441 3.300 27.204 1.00 92.06 118 ILE A N 1
ATOM 867 C CA . ILE A 1 118 ? -19.425 3.201 28.299 1.00 92.06 118 ILE A CA 1
ATOM 868 C C . ILE A 1 118 ? -20.862 3.614 27.920 1.00 92.06 118 ILE A C 1
ATOM 870 O O . ILE A 1 118 ? -21.805 3.257 28.618 1.00 92.06 118 ILE A O 1
ATOM 874 N N . THR A 1 119 ? -21.037 4.373 26.836 1.00 93.19 119 THR A N 1
ATOM 875 C CA . THR A 1 119 ? -22.345 4.817 26.333 1.00 93.19 119 THR A CA 1
ATOM 876 C C . THR A 1 119 ? -23.012 3.840 25.362 1.00 93.19 119 THR A C 1
ATOM 878 O O . THR A 1 119 ? -24.142 4.101 24.969 1.00 93.19 119 THR A O 1
ATOM 881 N N . HIS A 1 120 ? -22.348 2.747 24.975 1.00 95.12 120 HIS A N 1
ATOM 882 C CA . HIS A 1 120 ? -22.840 1.764 24.004 1.00 95.12 120 HIS A CA 1
ATOM 883 C C . HIS A 1 120 ? -22.794 0.347 24.589 1.00 95.12 120 HIS A C 1
ATOM 885 O O . HIS A 1 120 ? -21.986 0.051 25.472 1.00 95.12 120 HIS A O 1
ATOM 891 N N . TYR A 1 121 ? -23.624 -0.561 24.073 1.00 91.88 121 TYR A N 1
ATOM 892 C CA . TYR A 1 1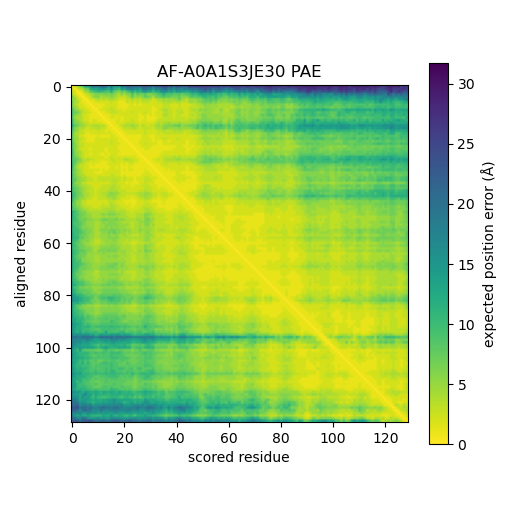21 ? -23.590 -1.982 24.441 1.00 91.88 121 TYR A CA 1
ATOM 893 C C . TYR A 1 121 ? -23.244 -2.878 23.251 1.00 91.88 121 TYR A C 1
ATOM 895 O O . TYR A 1 121 ? -23.429 -2.527 22.086 1.00 91.88 121 TYR A O 1
ATOM 903 N N . LEU A 1 122 ? -22.744 -4.077 23.554 1.00 91.38 122 LEU A N 1
ATOM 904 C CA . LEU A 1 122 ? -22.457 -5.084 22.540 1.00 91.38 122 LEU A CA 1
ATOM 905 C C . LEU A 1 122 ? -23.763 -5.613 21.935 1.00 91.38 122 LEU A C 1
ATOM 907 O O . LEU A 1 122 ? -24.544 -6.285 22.609 1.00 91.38 122 LEU A O 1
ATOM 911 N N . SER A 1 123 ? -23.957 -5.369 20.643 1.00 89.75 123 SER A N 1
ATOM 912 C CA . SER A 1 123 ? -25.044 -5.922 19.840 1.00 89.75 123 SER A CA 1
ATOM 913 C C . SER A 1 123 ? -24.452 -6.754 18.700 1.00 89.75 123 SER A C 1
ATOM 915 O O . SER A 1 123 ? -23.968 -6.245 17.686 1.00 89.75 123 SER A O 1
ATOM 917 N N . GLY A 1 124 ? -24.416 -8.075 18.889 1.00 85.44 124 GLY A N 1
ATOM 918 C CA . GLY A 1 124 ? -23.720 -8.982 17.975 1.00 85.44 124 GLY A CA 1
ATOM 919 C C . GLY A 1 124 ? -22.198 -8.825 18.065 1.00 85.44 124 GLY A C 1
ATOM 920 O O . GLY A 1 124 ? -21.610 -9.186 19.078 1.00 85.44 124 GLY A O 1
ATOM 921 N N . ARG A 1 125 ? -21.561 -8.326 16.995 1.00 82.94 125 ARG A N 1
ATOM 922 C CA . ARG A 1 125 ? -20.109 -8.031 16.931 1.00 82.94 125 ARG A CA 1
ATOM 923 C C . ARG A 1 125 ? -19.793 -6.534 16.826 1.00 82.94 125 ARG A C 1
ATOM 925 O O . ARG A 1 125 ? -18.685 -6.168 16.449 1.00 82.94 125 ARG A O 1
ATOM 932 N N . ARG A 1 126 ? -20.779 -5.680 17.104 1.00 90.56 126 ARG A N 1
ATOM 933 C CA . ARG A 1 126 ? -20.686 -4.220 16.992 1.00 90.56 126 ARG A CA 1
ATOM 934 C C . ARG A 1 126 ? -21.243 -3.540 18.233 1.00 90.56 126 ARG A C 1
ATOM 936 O O . ARG A 1 126 ? -21.974 -4.161 19.007 1.00 90.56 126 ARG A O 1
ATOM 943 N N . CYS A 1 127 ? -20.897 -2.279 18.412 1.00 94.12 127 CYS A N 1
ATOM 944 C CA . CYS A 1 127 ? -21.392 -1.445 19.493 1.00 94.12 127 CYS A CA 1
ATOM 945 C C . CYS A 1 127 ? -22.649 -0.703 19.028 1.00 94.12 127 CYS A C 1
ATOM 947 O O . CYS A 1 127 ? -22.616 0.056 18.061 1.00 94.12 127 CYS A O 1
ATOM 949 N N . GLY A 1 128 ? -23.773 -0.983 19.687 1.00 89.88 128 GLY A N 1
ATOM 950 C CA . GLY A 1 128 ? -25.073 -0.365 19.425 1.00 89.88 128 GLY A CA 1
ATOM 951 C C . GLY A 1 128 ? -25.470 0.638 20.507 1.00 89.88 128 GLY A C 1
ATOM 952 O O . GLY A 1 128 ? -24.968 0.563 21.633 1.00 89.88 128 GLY A O 1
ATOM 953 N N . GLU A 1 129 ? -26.357 1.561 20.130 1.00 80.81 129 GLU A N 1
ATOM 954 C CA . GLU A 1 129 ? -27.055 2.497 21.029 1.00 80.81 129 GLU A CA 1
ATOM 955 C C . GLU A 1 129 ? -28.152 1.813 21.850 1.00 80.81 129 GLU A C 1
ATOM 957 O O . GLU A 1 129 ? -28.848 0.910 21.309 1.00 80.81 129 GLU A O 1
#

Sequence (129 aa):
MGKCVRKVPTSGDCTSLDICADDNAECIRDKCFCKQGYALLNNKCEPRFGIGAPCQDDDQCADGNARCDQQCICKEGFFPLNERCVQKPDVGGACDGPSYQCSDDNAICQNGTCQCVITHYLSGRRCGE

Foldseek 3Di:
DDDDDDAAFAQGFADQPGHHPAPQWDQDPRGTHGHQQFHQDPRYTHGADFFFAADDFQRSHNEVQWTHDRTTAGHQQWHDDPRYTDGQDWFQDFDDDFQVSHNEPQWTQDPRGTHGDPVFDDDPRYTHD

Organism: Lingula anatina (NCBI:txid7574)

InterPro domains:
  IPR006149 EB domain [PF01683] (34-85)

Radius of gyration: 22.02 Å; Cα contacts (8 Å, |Δi|>4): 284; chains: 1; bounding box: 54×26×66 Å

Mean predicted aligned error: 5.65 Å

Nearest PDB structures (foldseek):
  2je6-assembly1_I  TM=2.429E-01  e=4.287E+00  Saccharolobus solfataricus
  4ba1-assembly1_I  TM=2.297E-01  e=4.034E+00  Saccharolobus solfataricus
  2ddu-assembly1_A  TM=2.870E-01  e=5.146E+00  Mus musculus
  2jeb-assembly1_I  TM=2.134E-01  e=7.415E+00  Saccharolobus solfataricus
  9g8o-assembly1_I  TM=1.631E-01  e=5.469E+00  Homo sapiens